Protein AF-A0A920PYH4-F1 (afdb_monomer_lite)

Foldseek 3Di:
DEEEAEEQDPVVLVVCVVQVVDPYHYDYDYPDPCSNPDDDD

pLDDT: mean 83.67, std 11.82, range [44.47, 92.75]

Structure (mmCIF, N/CA/C/O backbone):
data_AF-A0A920PYH4-F1
#
_entry.id   AF-A0A920PYH4-F1
#
loop_
_atom_site.group_PDB
_atom_site.id
_atom_site.type_symbol
_atom_site.label_atom_id
_atom_site.label_alt_id
_atom_site.label_comp_id
_atom_site.label_asym_id
_atom_site.label_entity_id
_atom_site.label_seq_id
_atom_site.pdbx_PDB_ins_code
_atom_site.Cartn_x
_atom_site.Cartn_y
_atom_site.Cartn_z
_atom_site.occupancy
_atom_site.B_iso_or_equiv
_atom_site.auth_seq_id
_atom_site.auth_comp_id
_atom_site.auth_asym_id
_atom_site.auth_atom_id
_atom_site.pdbx_PDB_model_num
ATOM 1 N N . MET A 1 1 ? -11.350 -5.286 5.992 1.00 91.88 1 MET A N 1
ATOM 2 C CA . MET A 1 1 ? -11.782 -5.812 4.658 1.00 91.88 1 MET A CA 1
ATOM 3 C C . MET A 1 1 ? -10.565 -6.361 3.901 1.00 91.88 1 MET A C 1
ATOM 5 O O . MET A 1 1 ? -9.456 -6.138 4.364 1.00 91.88 1 MET A O 1
ATOM 9 N N . ARG A 1 2 ? -10.710 -7.106 2.789 1.00 91.81 2 ARG A N 1
ATOM 10 C CA . ARG A 1 2 ? -9.565 -7.522 1.945 1.00 91.81 2 ARG A CA 1
ATOM 11 C C . ARG A 1 2 ? -9.553 -6.743 0.633 1.00 91.81 2 ARG A C 1
ATOM 13 O O . ARG A 1 2 ? -10.569 -6.728 -0.055 1.00 91.81 2 ARG A O 1
ATOM 20 N N . VAL A 1 3 ? -8.418 -6.133 0.297 1.00 92.38 3 VAL A N 1
ATOM 21 C CA . VAL A 1 3 ? -8.248 -5.301 -0.902 1.00 92.38 3 VAL A CA 1
ATOM 22 C C . VAL A 1 3 ? -7.047 -5.795 -1.702 1.00 92.38 3 VAL A C 1
ATOM 24 O O . VAL A 1 3 ? -5.955 -5.958 -1.159 1.00 92.38 3 VAL A O 1
ATOM 27 N N . LEU A 1 4 ? -7.255 -6.023 -2.998 1.00 92.75 4 LEU A N 1
ATOM 28 C CA . LEU A 1 4 ? -6.209 -6.389 -3.948 1.00 92.75 4 LEU A CA 1
ATOM 29 C C . LEU A 1 4 ? -5.995 -5.233 -4.924 1.00 92.75 4 LEU A C 1
ATOM 31 O O . LEU A 1 4 ? -6.934 -4.820 -5.602 1.00 92.75 4 LEU A O 1
ATOM 35 N N . ILE A 1 5 ? -4.767 -4.727 -4.999 1.00 91.12 5 ILE A N 1
ATOM 36 C CA . ILE A 1 5 ? -4.386 -3.632 -5.895 1.00 91.12 5 ILE A CA 1
ATOM 37 C C . ILE A 1 5 ? -3.397 -4.168 -6.926 1.00 91.12 5 ILE A C 1
ATOM 39 O O . ILE A 1 5 ? -2.380 -4.765 -6.573 1.00 91.12 5 ILE A O 1
ATOM 43 N N . PHE A 1 6 ? -3.700 -3.946 -8.204 1.00 91.50 6 PHE A N 1
ATOM 44 C CA . PHE A 1 6 ? -2.819 -4.289 -9.317 1.00 91.50 6 PHE A CA 1
ATOM 45 C C . PHE A 1 6 ? -2.074 -3.052 -9.807 1.00 91.50 6 PHE A C 1
ATOM 47 O O . PHE A 1 6 ? -2.683 -2.044 -10.163 1.00 91.50 6 PHE A O 1
ATOM 54 N N . GLY A 1 7 ? -0.753 -3.169 -9.874 1.00 88.25 7 GLY A N 1
ATOM 55 C CA . GLY A 1 7 ? 0.149 -2.077 -10.194 1.00 88.25 7 GLY A CA 1
ATOM 56 C C . GLY A 1 7 ? 0.613 -1.342 -8.943 1.00 88.25 7 GLY A C 1
ATOM 57 O O . GLY A 1 7 ? -0.119 -1.199 -7.964 1.00 88.25 7 GLY A O 1
ATOM 58 N N . CYS A 1 8 ? 1.859 -0.880 -8.999 1.00 88.19 8 CYS A N 1
ATOM 59 C CA . CYS A 1 8 ? 2.449 -0.084 -7.944 1.00 88.19 8 CYS A CA 1
ATOM 60 C C . CYS A 1 8 ? 3.063 1.176 -8.550 1.00 88.19 8 CYS A C 1
ATOM 62 O O . CYS A 1 8 ? 4.079 1.122 -9.228 1.00 88.19 8 CYS A O 1
ATOM 64 N N . ASN A 1 9 ? 2.372 2.294 -8.373 1.00 86.50 9 ASN A N 1
ATOM 65 C CA . ASN A 1 9 ? 2.742 3.624 -8.829 1.00 86.50 9 ASN A CA 1
ATOM 66 C C . ASN A 1 9 ? 2.376 4.650 -7.743 1.00 86.50 9 ASN A C 1
ATOM 68 O O . ASN A 1 9 ? 1.799 4.310 -6.712 1.00 86.50 9 ASN A O 1
ATOM 72 N N . ARG A 1 10 ? 2.650 5.934 -7.986 1.00 84.62 10 ARG A N 1
ATOM 73 C CA . ARG A 1 10 ? 2.386 7.002 -7.006 1.00 84.62 10 ARG A CA 1
ATOM 74 C C . ARG A 1 10 ? 0.923 7.098 -6.541 1.00 84.62 10 ARG A C 1
ATOM 76 O O . ARG A 1 10 ? 0.669 7.471 -5.401 1.00 84.62 10 ARG A O 1
ATOM 83 N N . LEU A 1 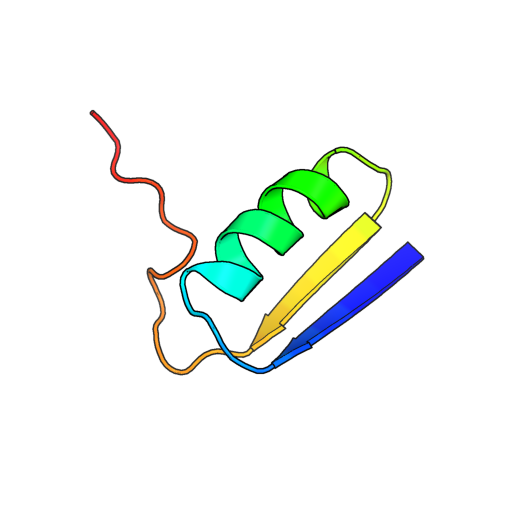11 ? -0.039 6.796 -7.415 1.00 85.75 11 LEU A N 1
ATOM 84 C CA . LEU A 1 11 ? -1.459 6.821 -7.057 1.00 85.75 11 LEU A CA 1
ATOM 85 C C . LEU A 1 11 ? -1.785 5.663 -6.109 1.00 85.75 11 LEU A C 1
ATOM 87 O O . LEU A 1 11 ? -2.373 5.874 -5.049 1.00 85.75 11 LEU A O 1
ATOM 91 N N . SER A 1 12 ? -1.380 4.445 -6.473 1.00 88.81 12 SER A N 1
ATOM 92 C CA . SER A 1 12 ? -1.648 3.263 -5.657 1.00 88.81 12 SER A CA 1
ATOM 93 C C . SER A 1 12 ? -0.921 3.322 -4.317 1.00 88.81 12 SER A C 1
ATOM 95 O O . SER A 1 12 ? -1.494 2.910 -3.319 1.00 88.81 12 SER A O 1
ATOM 97 N N . THR A 1 13 ? 0.301 3.858 -4.254 1.00 87.00 13 THR A N 1
ATOM 98 C CA . THR A 1 13 ? 1.036 3.992 -2.985 1.00 87.00 13 THR A CA 1
ATOM 99 C C . THR A 1 13 ? 0.346 4.965 -2.029 1.00 87.00 13 THR A C 1
ATOM 101 O O . THR A 1 13 ? 0.212 4.655 -0.847 1.00 87.00 13 THR A O 1
ATOM 104 N N . SER A 1 14 ? -0.179 6.089 -2.533 1.00 87.94 14 SER A N 1
ATOM 105 C CA . SER A 1 14 ? -0.992 7.013 -1.729 1.00 87.94 14 SER A CA 1
ATOM 106 C C . SER A 1 14 ? -2.277 6.350 -1.228 1.00 87.94 14 SER A C 1
AT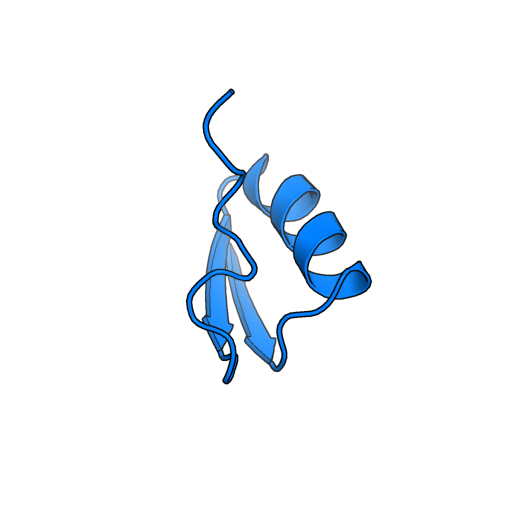OM 108 O O . SER A 1 14 ? -2.630 6.496 -0.062 1.00 87.94 14 SER A O 1
ATOM 110 N N . LEU A 1 15 ? -2.957 5.586 -2.089 1.00 89.19 15 LEU A N 1
ATOM 111 C CA . LEU A 1 15 ? -4.185 4.881 -1.722 1.00 89.19 15 LEU A CA 1
ATOM 112 C C . LEU A 1 15 ? -3.934 3.797 -0.664 1.00 89.19 15 LEU A C 1
ATOM 114 O O . LEU A 1 15 ? -4.7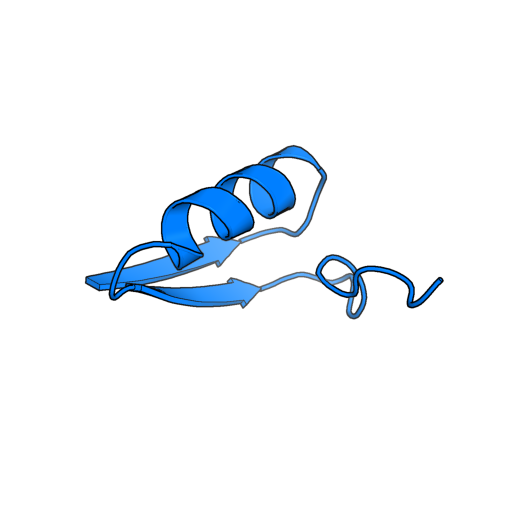15 3.665 0.272 1.00 89.19 15 LEU A O 1
ATOM 118 N N . VAL A 1 16 ? -2.842 3.035 -0.790 1.00 90.44 16 VAL A N 1
ATOM 119 C CA . VAL A 1 16 ? -2.443 2.023 0.202 1.00 90.44 16 VAL A CA 1
ATOM 120 C C . VAL A 1 16 ? -2.234 2.669 1.567 1.00 90.44 16 VAL A C 1
ATOM 122 O O . VAL A 1 16 ? -2.723 2.134 2.555 1.00 90.44 16 VAL A O 1
ATOM 125 N N . ALA A 1 17 ? -1.557 3.819 1.626 1.00 87.62 17 ALA A N 1
ATOM 126 C CA . ALA A 1 17 ? -1.298 4.521 2.880 1.00 87.62 17 ALA A CA 1
ATOM 127 C C . ALA A 1 17 ? -2.585 4.963 3.594 1.00 87.62 17 ALA A C 1
ATOM 129 O O . ALA A 1 17 ? -2.636 4.941 4.822 1.00 87.62 17 ALA A O 1
ATOM 130 N N . ASP A 1 18 ? -3.623 5.346 2.849 1.00 88.69 18 ASP A N 1
ATOM 131 C CA . ASP A 1 18 ? -4.917 5.694 3.435 1.00 88.69 18 ASP A CA 1
ATOM 132 C C . ASP A 1 18 ? -5.716 4.454 3.840 1.00 88.69 18 ASP A C 1
ATOM 134 O O . ASP A 1 18 ? -6.196 4.384 4.967 1.00 88.69 18 ASP A O 1
ATOM 138 N N . LEU A 1 19 ? -5.788 3.438 2.977 1.00 89.44 19 LEU A N 1
ATOM 139 C CA . LEU A 1 19 ? -6.516 2.200 3.266 1.00 89.44 19 LEU A CA 1
ATOM 140 C C . LEU A 1 19 ? -5.906 1.398 4.422 1.00 89.44 19 LEU A C 1
ATOM 142 O O . LEU A 1 19 ? -6.632 0.665 5.089 1.00 89.44 19 LEU A O 1
ATOM 146 N N . ALA A 1 20 ? -4.592 1.506 4.640 1.00 86.75 20 ALA A N 1
ATOM 147 C CA . ALA A 1 20 ? -3.873 0.814 5.710 1.00 86.75 20 ALA A CA 1
ATOM 148 C C . ALA A 1 20 ? -4.130 1.413 7.102 1.00 86.75 20 ALA A C 1
ATOM 150 O O . ALA A 1 20 ? -3.765 0.793 8.098 1.00 86.75 20 ALA A O 1
ATOM 151 N N . LYS A 1 21 ? -4.729 2.611 7.189 1.00 85.19 21 LYS A N 1
ATOM 152 C CA . LYS A 1 21 ? -5.143 3.214 8.469 1.00 85.19 21 LYS A CA 1
ATOM 153 C C . LYS A 1 21 ? -6.378 2.526 9.057 1.00 85.19 21 LYS A C 1
ATOM 155 O O . LYS A 1 21 ? -6.613 2.632 10.257 1.00 85.19 21 LYS A O 1
ATOM 160 N N . ASP A 1 22 ? -7.138 1.824 8.223 1.00 84.56 22 ASP A N 1
ATOM 161 C CA . ASP A 1 22 ? -8.284 1.012 8.624 1.00 84.56 22 ASP A CA 1
ATOM 162 C C . ASP A 1 22 ? -7.864 -0.449 8.890 1.00 84.56 22 ASP A C 1
ATOM 164 O O . ASP A 1 22 ? -6.761 -0.868 8.540 1.00 84.56 22 ASP A O 1
ATOM 168 N N . ASP A 1 23 ? -8.769 -1.273 9.436 1.00 89.31 23 ASP A N 1
ATOM 169 C CA . ASP A 1 23 ? -8.577 -2.727 9.629 1.00 89.31 23 ASP A CA 1
ATOM 170 C C . ASP A 1 23 ? -8.689 -3.514 8.299 1.00 89.31 23 ASP A C 1
ATOM 172 O O . ASP A 1 23 ? -9.528 -4.404 8.083 1.00 89.31 23 ASP A O 1
ATOM 176 N N . ASN A 1 24 ? -7.876 -3.108 7.326 1.00 90.56 24 ASN A N 1
ATOM 177 C CA . ASN A 1 24 ? -7.841 -3.653 5.981 1.00 90.56 24 ASN A CA 1
ATOM 178 C C . ASN A 1 24 ? -6.579 -4.479 5.747 1.00 90.56 24 ASN A C 1
ATOM 180 O O . ASN A 1 24 ? -5.456 -4.043 5.972 1.00 90.56 24 ASN A O 1
ATOM 184 N N . HIS A 1 25 ? -6.777 -5.674 5.195 1.00 91.12 25 HIS A N 1
ATOM 185 C CA . HIS A 1 25 ? -5.705 -6.504 4.670 1.00 91.12 25 HIS A CA 1
ATOM 186 C C . HIS A 1 25 ? -5.501 -6.169 3.196 1.00 91.12 25 HIS A C 1
ATOM 188 O O . HIS A 1 25 ? -6.359 -6.469 2.359 1.00 91.12 25 HIS A O 1
ATOM 194 N N . ILE A 1 26 ? -4.372 -5.538 2.890 1.00 91.44 26 ILE A N 1
ATOM 195 C CA . ILE A 1 26 ? -4.064 -5.031 1.554 1.00 91.44 26 ILE A CA 1
ATOM 196 C C . ILE A 1 26 ? -2.967 -5.892 0.938 1.00 91.44 26 ILE A C 1
ATOM 198 O O . ILE A 1 26 ? -1.931 -6.139 1.549 1.00 91.44 26 ILE A O 1
ATOM 202 N N . THR A 1 27 ? -3.189 -6.347 -0.290 1.00 91.44 27 THR A N 1
ATOM 203 C CA . THR A 1 27 ? -2.171 -7.002 -1.114 1.00 91.44 27 THR A CA 1
ATOM 204 C C . THR A 1 27 ? -1.955 -6.169 -2.364 1.00 91.44 27 THR A C 1
ATOM 206 O O . THR A 1 27 ? -2.909 -5.861 -3.078 1.00 91.44 27 THR A O 1
ATOM 209 N N . VAL A 1 28 ? -0.703 -5.808 -2.635 1.00 90.62 28 VAL A N 1
ATOM 210 C CA . VAL A 1 28 ? -0.322 -5.073 -3.843 1.00 90.62 28 VAL A CA 1
ATOM 211 C C . VAL A 1 28 ? 0.496 -5.991 -4.736 1.00 90.62 28 VAL A C 1
ATOM 213 O O . VAL A 1 28 ? 1.508 -6.544 -4.313 1.00 90.62 28 VAL A O 1
ATOM 216 N N . LEU A 1 29 ? 0.042 -6.164 -5.974 1.00 90.38 29 LEU A N 1
ATOM 217 C CA . LEU A 1 29 ? 0.739 -6.919 -7.006 1.00 90.38 29 LEU A CA 1
ATOM 218 C C . LEU A 1 29 ? 1.374 -5.932 -7.979 1.00 90.38 29 LEU A C 1
ATOM 220 O O . LEU A 1 29 ? 0.683 -5.306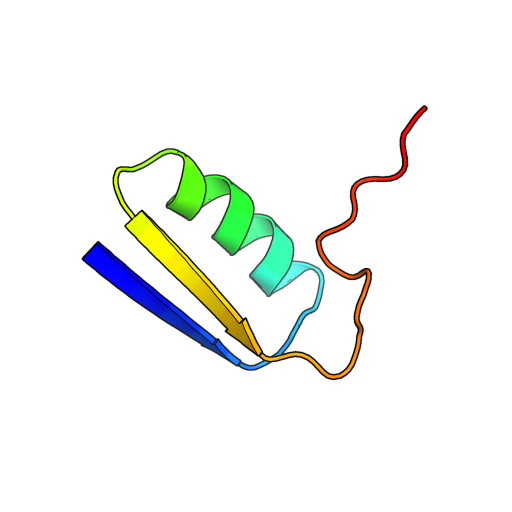 -8.781 1.00 90.38 29 LEU A O 1
ATOM 224 N N . GLY A 1 30 ? 2.692 -5.790 -7.908 1.00 85.25 30 GLY A N 1
ATOM 225 C CA . GLY A 1 30 ? 3.468 -4.922 -8.786 1.00 85.25 30 GLY A CA 1
ATOM 226 C C . GLY A 1 30 ? 4.726 -5.619 -9.287 1.00 85.25 30 GLY A C 1
ATOM 227 O O . GLY A 1 30 ? 5.233 -6.546 -8.661 1.00 85.25 30 GLY A O 1
ATOM 228 N N . THR A 1 31 ? 5.237 -5.162 -10.427 1.00 84.19 31 THR A N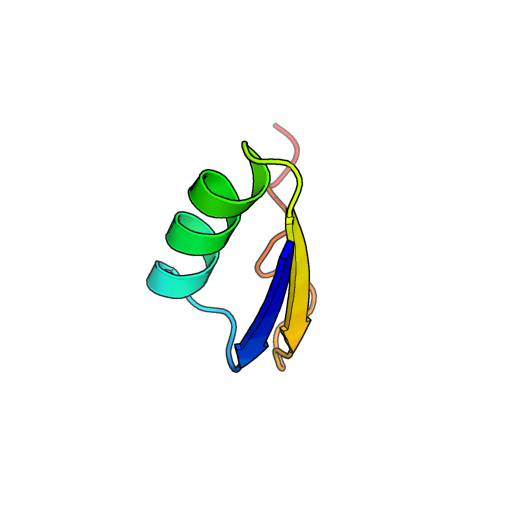 1
ATOM 229 C CA . THR A 1 31 ? 6.553 -5.570 -10.944 1.00 84.19 31 THR A CA 1
ATOM 230 C C . THR A 1 31 ? 7.696 -4.935 -10.152 1.00 84.19 31 THR A C 1
ATOM 232 O O . THR A 1 31 ? 8.800 -5.470 -10.109 1.00 84.19 31 THR A O 1
ATOM 235 N N . GLU A 1 32 ? 7.427 -3.796 -9.516 1.00 79.12 32 GLU A N 1
ATOM 236 C CA . GLU A 1 32 ? 8.378 -3.038 -8.712 1.00 79.12 32 GLU A CA 1
ATOM 237 C C . GLU A 1 32 ? 8.331 -3.510 -7.260 1.00 79.12 32 GLU A C 1
ATOM 239 O O . GLU A 1 32 ? 7.342 -3.310 -6.557 1.00 79.12 32 GLU A O 1
ATOM 244 N N . ARG A 1 33 ? 9.413 -4.145 -6.802 1.00 72.19 33 ARG A N 1
ATOM 245 C CA . ARG A 1 33 ? 9.488 -4.741 -5.460 1.00 72.19 33 ARG A CA 1
ATOM 246 C C . ARG A 1 33 ? 9.519 -3.694 -4.336 1.00 72.19 33 ARG A C 1
ATOM 248 O O . ARG A 1 33 ? 9.025 -3.964 -3.248 1.00 72.19 33 ARG A O 1
ATOM 255 N N . ASN A 1 34 ? 10.034 -2.501 -4.625 1.00 78.75 34 ASN A N 1
ATOM 256 C CA . ASN A 1 34 ? 10.346 -1.480 -3.619 1.00 78.75 34 ASN A CA 1
ATOM 257 C C . ASN A 1 34 ? 9.355 -0.309 -3.636 1.00 78.75 34 ASN A C 1
ATOM 259 O O . ASN A 1 34 ? 9.588 0.730 -3.034 1.00 78.75 34 ASN A O 1
ATOM 263 N N . CYS A 1 35 ? 8.240 -0.440 -4.346 1.00 80.06 35 CYS A N 1
ATOM 264 C CA . CYS A 1 35 ? 7.317 0.672 -4.555 1.00 80.06 35 CYS A CA 1
ATOM 265 C C . CYS A 1 35 ? 6.601 1.142 -3.270 1.00 80.06 35 CYS A C 1
ATOM 267 O O . CYS A 1 35 ? 6.120 2.271 -3.212 1.00 80.06 35 CYS A O 1
ATOM 269 N N . LEU A 1 36 ? 6.532 0.283 -2.248 1.00 81.50 36 LEU A N 1
ATOM 270 C CA . LEU A 1 36 ? 6.027 0.598 -0.906 1.00 81.50 36 LEU A CA 1
ATOM 271 C C . LEU A 1 36 ? 7.156 0.719 0.128 1.00 81.50 36 LEU A C 1
ATOM 273 O O . LEU A 1 36 ? 6.879 0.981 1.297 1.00 81.50 36 LEU A O 1
ATOM 277 N N . GLU A 1 37 ? 8.415 0.518 -0.274 1.00 77.88 37 GLU A N 1
ATOM 278 C CA . GLU A 1 37 ? 9.549 0.768 0.609 1.00 77.88 37 GLU A CA 1
ATOM 279 C C . GLU A 1 37 ? 9.744 2.278 0.720 1.00 77.88 37 GLU A C 1
ATOM 281 O O . GLU A 1 37 ? 10.289 2.941 -0.162 1.00 77.88 37 GLU A O 1
ATOM 286 N N . THR A 1 38 ? 9.279 2.845 1.827 1.00 67.25 38 THR A N 1
ATOM 287 C CA . THR A 1 38 ? 9.675 4.194 2.216 1.00 67.25 38 THR A CA 1
ATOM 288 C C . THR A 1 38 ? 11.153 4.129 2.589 1.00 67.25 38 THR A C 1
ATOM 290 O O . THR A 1 38 ? 11.510 3.418 3.528 1.00 67.25 38 THR A O 1
ATOM 293 N N . TYR A 1 39 ? 12.018 4.822 1.840 1.00 49.19 39 TYR A N 1
ATOM 294 C CA . TYR A 1 39 ? 13.440 4.927 2.177 1.00 49.19 39 TYR A CA 1
ATOM 295 C C . TYR A 1 39 ? 13.594 5.300 3.663 1.00 49.19 39 TYR A C 1
ATOM 297 O O . TYR A 1 39 ? 12.983 6.286 4.090 1.00 49.19 39 TYR A O 1
ATOM 305 N N . PRO A 1 40 ? 14.384 4.552 4.454 1.00 44.47 40 PRO A N 1
ATOM 306 C CA . PRO A 1 40 ? 14.746 4.992 5.787 1.00 44.47 40 PRO A CA 1
ATOM 307 C C . PRO A 1 40 ? 15.695 6.185 5.623 1.00 44.47 40 PRO A C 1
ATOM 309 O O . PRO A 1 40 ? 16.774 6.044 5.043 1.00 44.47 40 PRO A O 1
ATOM 312 N N . LEU A 1 41 ? 15.246 7.363 6.056 1.00 45.31 41 LEU A N 1
ATOM 313 C CA . LEU A 1 41 ? 16.126 8.491 6.366 1.00 45.31 41 LEU A CA 1
ATOM 314 C C . LEU A 1 41 ? 16.798 8.237 7.715 1.00 45.31 41 LEU A C 1
ATOM 316 O O . LEU A 1 41 ? 16.068 7.838 8.653 1.00 45.31 41 LEU A O 1
#

Sequenc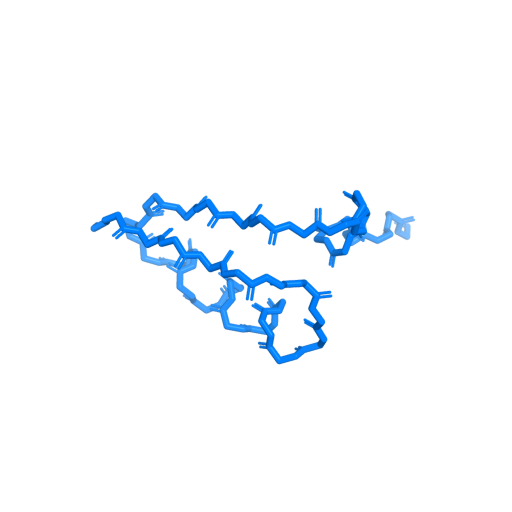e (41 aa):
MRVLIFGCNRLSTSLVADLAKDDNHITVLGTERNCLETYPL

Secondary structure (DSSP, 8-state):
-EEEEE--SHHHHHHHHHHTTSS-EEEEE-S-TTTT-----

Radius of gyration: 10.23 Å; chains: 1; bounding box: 28×16×21 Å